Protein AF-A0A5N8HHW7-F1 (afdb_monomer)

Organism: Escherichia coli (NCBI:txid562)

Structure (mmCIF, N/CA/C/O backbone):
data_AF-A0A5N8HHW7-F1
#
_entry.id   AF-A0A5N8HHW7-F1
#
loop_
_atom_site.group_PDB
_atom_site.id
_atom_site.type_symbol
_atom_site.label_atom_id
_atom_site.label_alt_id
_atom_site.label_comp_id
_atom_site.label_asym_id
_atom_site.label_entity_id
_atom_site.label_seq_id
_atom_site.pdbx_PDB_ins_code
_atom_site.Cartn_x
_atom_site.Cartn_y
_atom_site.Cartn_z
_atom_site.occupancy
_atom_site.B_iso_or_equiv
_atom_site.auth_seq_id
_atom_site.auth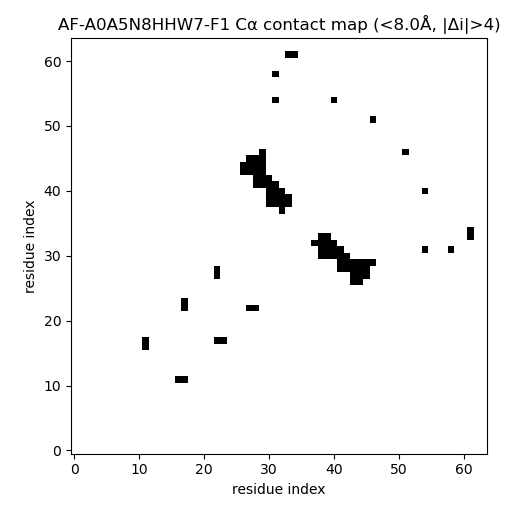_comp_id
_atom_site.auth_asym_id
_atom_site.auth_atom_id
_atom_site.pdbx_PDB_model_num
ATOM 1 N N . LYS A 1 1 ? 7.607 -23.747 10.230 1.00 53.19 1 LYS A N 1
ATOM 2 C CA . LYS A 1 1 ? 6.560 -22.701 10.370 1.00 53.19 1 LYS A CA 1
ATOM 3 C C . LYS A 1 1 ? 6.875 -21.592 9.370 1.00 53.19 1 LYS A C 1
ATOM 5 O O . LYS A 1 1 ? 7.942 -21.010 9.497 1.00 53.19 1 LYS A O 1
ATOM 10 N N . LYS A 1 2 ? 6.031 -21.333 8.360 1.00 62.19 2 LYS A N 1
ATOM 11 C CA . LYS A 1 2 ? 6.162 -20.105 7.551 1.00 62.19 2 LYS A CA 1
ATOM 12 C C . LYS A 1 2 ? 5.611 -18.958 8.397 1.00 62.19 2 LYS A C 1
ATOM 14 O O . LYS A 1 2 ? 4.476 -19.055 8.849 1.00 62.19 2 LYS A O 1
ATOM 19 N N . LEU A 1 3 ? 6.430 -17.945 8.670 1.00 64.50 3 LEU A N 1
ATOM 20 C CA . LEU A 1 3 ? 6.075 -16.838 9.565 1.00 64.50 3 LEU A CA 1
ATOM 21 C C . LEU A 1 3 ? 4.922 -15.973 9.021 1.00 64.50 3 LEU A C 1
ATOM 23 O O . LEU A 1 3 ? 4.246 -15.337 9.817 1.00 64.50 3 LEU A O 1
ATOM 27 N N . TYR A 1 4 ? 4.626 -16.034 7.714 1.00 75.25 4 TYR A N 1
ATOM 28 C CA . TYR A 1 4 ? 3.567 -15.246 7.071 1.00 75.25 4 TYR A CA 1
ATOM 29 C C . TYR A 1 4 ? 2.893 -16.047 5.939 1.00 75.25 4 TYR A C 1
ATOM 31 O O . TYR A 1 4 ? 3.327 -15.978 4.790 1.00 75.25 4 TYR A O 1
ATOM 39 N N . PRO A 1 5 ? 1.874 -16.876 6.234 1.00 79.81 5 PRO A N 1
ATOM 40 C CA . PRO A 1 5 ? 1.258 -17.761 5.238 1.00 79.81 5 PRO A CA 1
ATOM 41 C C . PRO A 1 5 ? 0.499 -17.016 4.129 1.00 79.81 5 PRO A C 1
ATOM 43 O O 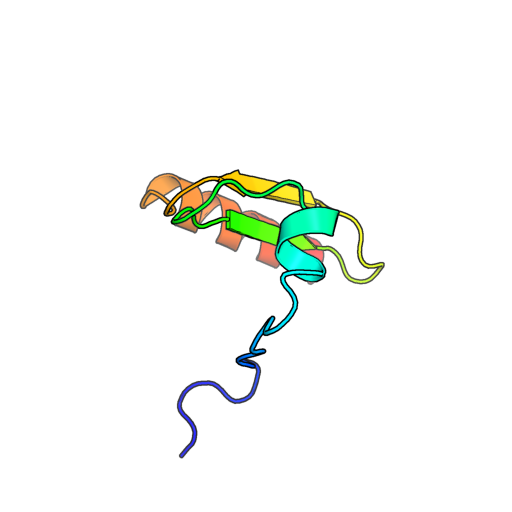. PRO A 1 5 ? 0.305 -17.578 3.057 1.00 79.81 5 PRO A O 1
ATOM 46 N N . TRP A 1 6 ? 0.106 -15.765 4.379 1.00 82.69 6 TRP A N 1
ATOM 47 C CA . TRP A 1 6 ? -0.653 -14.920 3.451 1.00 82.69 6 TRP A CA 1
ATOM 48 C C . TRP A 1 6 ? 0.218 -13.927 2.672 1.00 82.69 6 TRP A C 1
ATOM 50 O O . TRP A 1 6 ? -0.301 -13.142 1.885 1.00 82.69 6 TRP A O 1
ATOM 60 N N . SER A 1 7 ? 1.538 -13.954 2.876 1.00 89.56 7 SER A N 1
ATOM 61 C CA . SER A 1 7 ? 2.479 -13.112 2.137 1.00 89.56 7 SER A CA 1
ATOM 62 C C . SER A 1 7 ? 3.023 -13.861 0.926 1.00 89.56 7 SER A C 1
ATOM 64 O O . SER A 1 7 ? 3.437 -15.018 1.027 1.00 89.56 7 SER A O 1
ATOM 66 N N . GLN A 1 8 ? 3.053 -13.181 -0.216 1.00 89.75 8 GLN A N 1
ATOM 67 C CA . GLN A 1 8 ? 3.619 -13.690 -1.460 1.00 89.75 8 GLN A CA 1
ATOM 68 C C . GLN A 1 8 ? 4.670 -12.711 -1.977 1.00 89.75 8 GLN A C 1
ATOM 70 O O . GLN A 1 8 ? 4.488 -11.500 -1.888 1.00 89.75 8 GLN A O 1
ATOM 75 N N . PHE A 1 9 ? 5.756 -13.249 -2.525 1.00 90.06 9 PHE A N 1
ATOM 76 C CA . PHE A 1 9 ? 6.761 -12.479 -3.250 1.00 90.06 9 PHE A CA 1
ATOM 77 C C . PHE A 1 9 ? 6.621 -12.796 -4.734 1.00 90.06 9 PHE A C 1
ATOM 79 O O . PHE A 1 9 ? 6.623 -13.966 -5.116 1.00 90.06 9 PHE A O 1
ATOM 86 N N . ILE A 1 10 ? 6.488 -11.757 -5.553 1.00 89.94 10 ILE A N 1
ATOM 87 C CA . ILE A 1 10 ? 6.336 -11.863 -7.004 1.00 89.94 10 ILE A CA 1
ATOM 88 C C . ILE A 1 10 ? 7.495 -11.095 -7.635 1.00 89.94 10 IL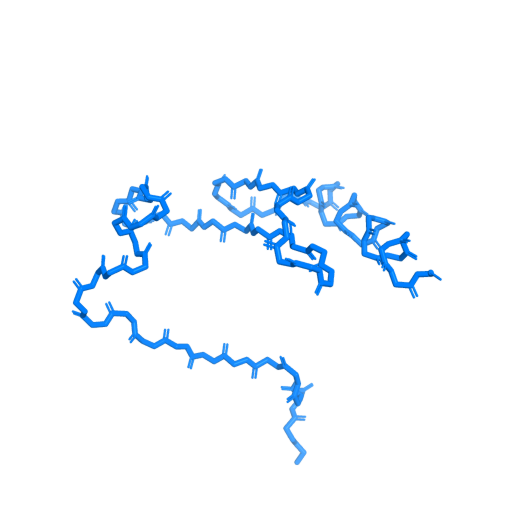E A C 1
ATOM 90 O O . ILE A 1 10 ? 7.738 -9.945 -7.279 1.00 89.94 10 ILE A O 1
ATOM 94 N N . VAL A 1 11 ? 8.225 -11.737 -8.549 1.00 93.19 11 VAL A N 1
ATOM 95 C CA . VAL A 1 11 ? 9.332 -11.109 -9.283 1.00 93.19 11 VAL A CA 1
ATOM 96 C C . VAL A 1 11 ? 8.790 -10.541 -10.593 1.00 93.19 11 VAL A C 1
ATOM 98 O O . VAL A 1 11 ? 8.385 -11.298 -11.473 1.00 93.19 11 VAL A O 1
ATOM 101 N N . ASP A 1 12 ? 8.791 -9.216 -10.732 1.00 92.19 12 ASP A N 1
ATOM 102 C CA . ASP A 1 12 ? 8.362 -8.510 -11.948 1.00 92.19 12 ASP A CA 1
ATOM 103 C C . ASP A 1 12 ? 9.519 -8.376 -12.955 1.00 92.19 12 ASP A C 1
ATOM 105 O O . ASP A 1 12 ? 10.012 -7.283 -13.227 1.00 92.19 12 ASP A O 1
ATOM 109 N N . SER A 1 13 ? 9.999 -9.503 -13.493 1.00 92.00 13 SER A N 1
ATOM 110 C CA . SER A 1 13 ? 11.203 -9.542 -14.346 1.00 92.00 13 SER A CA 1
ATOM 111 C C . SER A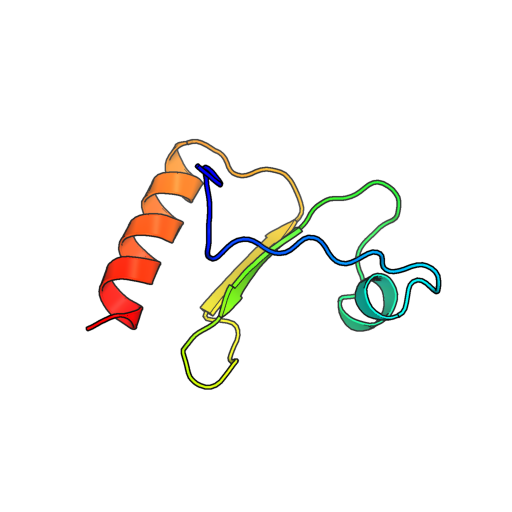 1 13 ? 11.130 -8.650 -15.589 1.00 92.00 13 SER A C 1
ATOM 113 O O . SER A 1 13 ? 12.167 -8.225 -16.088 1.00 92.00 13 SER A O 1
ATOM 115 N N . ASN A 1 14 ? 9.922 -8.371 -16.083 1.00 93.44 14 ASN A N 1
ATOM 116 C CA . ASN A 1 14 ? 9.695 -7.571 -17.287 1.00 93.44 14 ASN A CA 1
ATOM 117 C C . ASN A 1 14 ? 9.197 -6.148 -16.976 1.00 93.44 14 ASN A C 1
ATOM 119 O O . ASN A 1 14 ? 8.886 -5.405 -17.904 1.00 93.44 14 ASN A O 1
ATOM 123 N N . GLY A 1 15 ? 9.089 -5.764 -15.698 1.00 91.06 15 GLY A N 1
ATOM 124 C CA . GLY A 1 15 ? 8.626 -4.434 -15.293 1.00 91.06 15 GLY A CA 1
ATOM 125 C C . GLY A 1 15 ? 7.162 -4.135 -15.641 1.00 91.06 15 GLY A C 1
ATOM 126 O O . GLY A 1 15 ? 6.803 -2.965 -15.783 1.00 91.06 15 GLY A O 1
ATOM 127 N N . VAL A 1 16 ? 6.322 -5.160 -15.823 1.00 94.12 16 VAL A N 1
ATOM 128 C CA . VAL A 1 16 ? 4.915 -5.004 -16.225 1.00 94.12 16 VAL A CA 1
ATOM 129 C C . VAL A 1 16 ? 4.112 -4.359 -15.103 1.00 94.12 16 VAL A C 1
ATOM 131 O O . VAL A 1 16 ? 3.341 -3.435 -15.356 1.00 94.12 16 VAL A O 1
ATOM 134 N N . ALA A 1 17 ? 4.303 -4.814 -13.863 1.00 91.50 17 ALA A N 1
ATOM 135 C CA . ALA A 1 17 ? 3.634 -4.227 -12.711 1.00 91.50 17 ALA A CA 1
ATOM 136 C C . ALA A 1 17 ? 4.166 -2.813 -12.451 1.00 91.50 17 ALA A C 1
ATOM 138 O O . ALA A 1 17 ? 3.368 -1.890 -12.308 1.00 91.50 17 ALA A O 1
ATOM 139 N N . ARG A 1 18 ? 5.492 -2.614 -12.489 1.00 91.50 18 ARG A N 1
ATOM 140 C CA . ARG A 1 18 ? 6.102 -1.279 -12.354 1.00 91.50 18 ARG A CA 1
ATOM 141 C C . ARG A 1 18 ? 5.501 -0.278 -13.345 1.00 91.50 18 ARG A C 1
ATOM 143 O O . ARG A 1 18 ? 5.095 0.807 -12.943 1.00 91.50 18 ARG A O 1
ATOM 150 N N . GLY A 1 19 ? 5.405 -0.658 -14.621 1.00 91.75 19 GLY A N 1
ATOM 151 C CA . GLY A 1 19 ? 4.845 0.192 -15.671 1.00 91.75 19 GLY A CA 1
ATOM 152 C C . GLY A 1 19 ? 3.348 0.452 -15.503 1.00 91.75 19 GLY A C 1
ATOM 153 O O . GLY A 1 19 ? 2.909 1.591 -15.638 1.00 91.75 19 GLY A O 1
ATOM 154 N N . ALA A 1 20 ? 2.562 -0.575 -15.162 1.00 91.75 20 ALA A N 1
ATOM 155 C CA . ALA A 1 20 ? 1.119 -0.434 -14.954 1.00 91.75 20 ALA A CA 1
ATOM 156 C C . ALA A 1 20 ? 0.777 0.517 -13.796 1.00 91.75 20 ALA A C 1
ATOM 158 O O . ALA A 1 20 ? -0.185 1.277 -13.887 1.00 91.75 20 ALA A O 1
ATOM 159 N N . TRP A 1 21 ? 1.581 0.489 -12.733 1.00 90.06 21 TRP A N 1
ATOM 160 C CA . TRP A 1 21 ? 1.437 1.359 -11.566 1.00 90.06 21 TRP A CA 1
ATOM 161 C C . TRP A 1 21 ? 2.209 2.679 -11.683 1.00 90.06 21 TRP A C 1
ATOM 163 O O . TRP A 1 21 ? 2.121 3.495 -10.775 1.00 90.06 21 TRP A O 1
ATOM 173 N N . GLN A 1 22 ? 2.917 2.905 -12.798 1.00 90.19 22 GLN A N 1
ATOM 174 C CA . GLN A 1 22 ? 3.721 4.107 -13.058 1.00 90.19 22 GLN A CA 1
ATOM 175 C C . GLN A 1 22 ? 4.735 4.407 -11.942 1.00 90.19 22 GLN A C 1
ATOM 177 O O . GLN A 1 22 ? 4.950 5.559 -11.583 1.00 90.19 22 GLN A O 1
ATOM 182 N N . LEU A 1 23 ? 5.349 3.359 -11.388 1.00 89.94 23 LEU A N 1
ATOM 183 C CA . LEU A 1 23 ? 6.309 3.495 -10.296 1.00 89.94 23 LEU A CA 1
ATOM 184 C C . LEU A 1 23 ? 7.680 3.925 -10.821 1.00 89.94 23 LEU A C 1
ATOM 186 O O . LEU A 1 23 ? 8.186 3.368 -11.804 1.00 89.94 23 LEU A O 1
ATOM 190 N N . ASP A 1 24 ? 8.305 4.855 -10.104 1.00 86.69 24 ASP A N 1
ATOM 191 C CA . ASP A 1 24 ? 9.665 5.307 -10.383 1.00 86.69 24 ASP A CA 1
ATOM 192 C C . ASP A 1 24 ? 10.691 4.181 -10.172 1.00 86.69 24 ASP A C 1
ATOM 194 O O . ASP A 1 24 ? 10.475 3.230 -9.410 1.00 86.69 24 ASP A O 1
ATOM 198 N N . GLU A 1 25 ? 11.836 4.275 -10.850 1.00 83.81 25 GLU A N 1
ATOM 199 C CA . GLU A 1 25 ? 12.952 3.352 -10.617 1.00 83.81 25 GLU A CA 1
ATOM 200 C C . GLU A 1 25 ? 13.497 3.491 -9.197 1.00 83.81 25 GLU A C 1
ATOM 202 O O . GLU A 1 25 ? 13.519 4.580 -8.630 1.00 83.81 25 GLU A O 1
ATOM 207 N N . GLU A 1 26 ? 13.895 2.358 -8.611 1.00 83.38 26 GLU A N 1
ATOM 208 C CA . GLU A 1 26 ? 14.412 2.278 -7.235 1.00 83.38 26 GLU A CA 1
ATOM 209 C C . GLU A 1 26 ? 13.440 2.802 -6.154 1.00 83.38 26 GLU A C 1
ATOM 211 O O . GLU A 1 26 ? 13.827 3.015 -5.004 1.00 83.38 26 GLU A O 1
ATOM 216 N N . SER A 1 27 ? 12.157 2.962 -6.497 1.00 84.62 27 SER A N 1
ATOM 217 C CA . SER A 1 27 ? 11.109 3.372 -5.567 1.00 84.62 27 SER A CA 1
ATOM 218 C C . SER A 1 27 ? 10.451 2.185 -4.856 1.00 84.62 27 SER A C 1
ATOM 220 O O . SER A 1 27 ? 10.674 1.009 -5.156 1.00 84.62 27 SER A O 1
ATOM 222 N N . SER A 1 28 ? 9.613 2.508 -3.875 1.00 88.31 28 SER A N 1
ATOM 223 C CA . SER A 1 28 ? 8.688 1.563 -3.254 1.00 88.31 28 SER A CA 1
ATOM 224 C C . SER A 1 28 ? 7.301 2.175 -3.277 1.00 88.31 28 SER A C 1
ATOM 226 O O . SER A 1 28 ? 7.179 3.393 -3.239 1.00 88.31 28 SER A O 1
ATOM 228 N N . ALA A 1 29 ? 6.269 1.345 -3.312 1.00 92.38 29 ALA A N 1
ATOM 229 C CA . ALA A 1 29 ? 4.900 1.795 -3.145 1.00 92.38 29 ALA A CA 1
ATOM 230 C C . ALA A 1 29 ? 4.149 0.813 -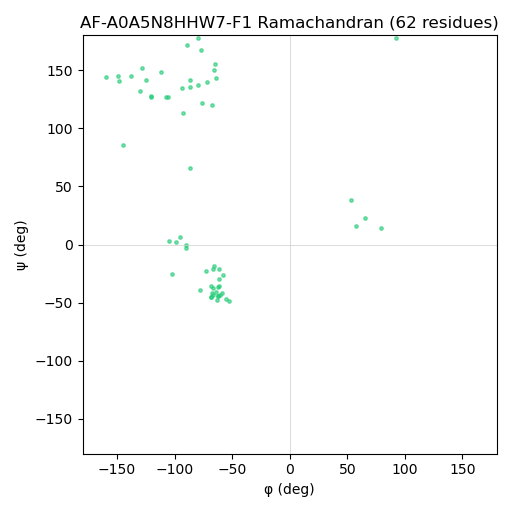2.256 1.00 92.38 29 ALA A C 1
ATOM 232 O O . ALA A 1 29 ? 4.383 -0.399 -2.294 1.00 92.38 29 ALA A O 1
ATOM 233 N N . VAL A 1 30 ? 3.237 1.344 -1.454 1.00 94.50 30 VAL A N 1
ATOM 234 C CA . VAL A 1 30 ? 2.319 0.569 -0.629 1.00 94.50 30 VAL A CA 1
ATOM 235 C C . VAL A 1 30 ? 0.904 0.928 -1.047 1.00 94.50 30 VAL A C 1
ATOM 237 O O . VAL A 1 30 ? 0.531 2.098 -1.076 1.00 94.50 30 VAL A O 1
ATOM 240 N N . VAL A 1 31 ? 0.108 -0.090 -1.366 1.00 94.50 31 VAL A N 1
ATOM 241 C CA . VAL A 1 31 ? -1.270 0.066 -1.839 1.00 94.50 31 VAL A CA 1
ATOM 242 C C . VAL A 1 31 ? -2.181 -0.847 -1.026 1.00 94.50 31 VAL A C 1
ATOM 244 O O . VAL A 1 31 ? -1.885 -2.027 -0.841 1.00 94.50 31 VAL A O 1
ATOM 247 N N . VAL A 1 32 ? -3.299 -0.304 -0.5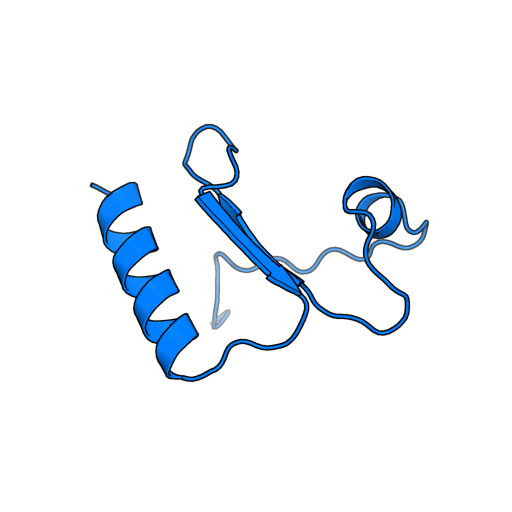46 1.00 96.12 32 VAL A N 1
ATOM 248 C CA . VAL A 1 32 ? -4.373 -1.054 0.113 1.00 96.12 32 VAL A CA 1
ATOM 249 C C . VAL A 1 32 ? -5.545 -1.162 -0.848 1.00 96.12 32 VAL A C 1
ATOM 251 O O . VAL A 1 32 ? -6.046 -0.151 -1.349 1.00 96.12 32 VAL A O 1
ATOM 254 N N . LEU A 1 33 ? -5.997 -2.392 -1.073 1.00 95.12 33 LEU A N 1
ATOM 255 C CA . LEU A 1 33 ? -7.152 -2.702 -1.904 1.00 95.12 33 LEU A CA 1
ATOM 256 C C . LEU A 1 33 ? -8.298 -3.233 -1.037 1.00 95.12 33 LEU A C 1
ATOM 258 O O . LEU A 1 33 ? -8.057 -3.896 -0.027 1.00 95.12 33 LEU A O 1
ATOM 262 N N . ASP A 1 34 ? -9.539 -2.973 -1.441 1.00 95.31 34 ASP A N 1
ATOM 263 C CA . ASP A 1 34 ? -10.698 -3.676 -0.888 1.00 95.31 34 ASP A CA 1
ATOM 264 C C . ASP A 1 34 ? -10.885 -5.071 -1.516 1.00 95.31 34 ASP A C 1
ATOM 266 O O . ASP A 1 34 ? -10.154 -5.488 -2.419 1.00 95.31 34 ASP A O 1
ATOM 270 N N . LYS A 1 35 ? -11.897 -5.806 -1.040 1.00 93.38 35 LYS A N 1
ATOM 271 C CA . LYS A 1 35 ? -12.238 -7.152 -1.529 1.00 93.38 35 LYS A CA 1
ATOM 272 C C . LYS A 1 35 ? -12.622 -7.206 -3.015 1.00 93.38 35 LYS A C 1
ATOM 274 O O . LYS A 1 35 ? -12.573 -8.278 -3.607 1.00 93.38 35 LYS A O 1
ATOM 279 N N . ASP A 1 36 ? -13.033 -6.078 -3.592 1.00 95.44 36 ASP A N 1
ATOM 280 C CA . ASP A 1 36 ? -13.417 -5.952 -4.998 1.00 95.44 36 ASP A CA 1
ATOM 281 C C . ASP A 1 36 ? -12.229 -5.464 -5.855 1.00 95.44 36 ASP A C 1
ATOM 283 O O . ASP A 1 36 ? -12.382 -5.205 -7.049 1.00 95.44 36 ASP A O 1
ATOM 287 N N . GLY A 1 37 ? -11.035 -5.355 -5.255 1.00 93.44 37 GLY A N 1
ATOM 288 C CA . GLY A 1 37 ? -9.790 -4.968 -5.910 1.00 93.44 37 GLY A CA 1
ATOM 289 C C . GLY A 1 37 ? -9.640 -3.464 -6.136 1.00 93.44 37 GLY A C 1
ATOM 290 O O . GLY A 1 37 ? -8.786 -3.056 -6.921 1.00 93.44 37 GLY A O 1
ATOM 291 N N . ARG A 1 38 ? -10.454 -2.621 -5.490 1.00 95.75 38 ARG A N 1
ATOM 292 C CA . ARG A 1 38 ? -10.382 -1.162 -5.663 1.00 95.75 38 ARG A CA 1
ATOM 293 C C . ARG A 1 38 ? -9.362 -0.561 -4.714 1.00 95.75 38 ARG A C 1
ATOM 295 O O . ARG A 1 38 ? -9.291 -0.954 -3.553 1.00 95.75 38 ARG A O 1
ATOM 302 N N . VAL A 1 39 ? -8.622 0.434 -5.194 1.00 95.25 39 VAL A N 1
ATOM 303 C CA . VAL A 1 39 ? -7.658 1.176 -4.376 1.00 95.25 39 VAL A CA 1
ATOM 304 C C . VAL A 1 39 ? -8.396 1.999 -3.327 1.00 95.25 39 VAL A C 1
ATOM 306 O O . VAL A 1 39 ? -9.196 2.869 -3.658 1.00 95.25 39 VAL A O 1
ATOM 309 N N . GLN A 1 40 ? -8.104 1.719 -2.061 1.00 96.94 40 GLN A N 1
ATOM 310 C CA . GLN A 1 40 ? -8.626 2.456 -0.908 1.00 96.94 40 GLN A CA 1
ATOM 311 C C . GLN A 1 40 ? -7.583 3.419 -0.340 1.00 96.94 40 GLN A C 1
ATOM 313 O O . GLN A 1 40 ? -7.927 4.425 0.277 1.00 96.94 40 GLN A O 1
ATOM 318 N N . TRP A 1 41 ? -6.304 3.113 -0.552 1.00 96.69 41 TRP A N 1
ATOM 319 C CA . TRP A 1 41 ? -5.183 3.931 -0.115 1.00 96.69 41 TRP A CA 1
ATOM 320 C C . TRP A 1 41 ? -3.936 3.572 -0.926 1.00 96.69 41 TRP A C 1
ATOM 322 O O . TRP A 1 41 ? -3.740 2.401 -1.257 1.00 96.69 41 TRP A O 1
ATOM 332 N N . ALA A 1 42 ? -3.097 4.554 -1.241 1.00 94.44 42 ALA A N 1
ATOM 333 C CA . ALA A 1 42 ? -1.827 4.343 -1.925 1.00 94.44 42 ALA A CA 1
ATOM 334 C C . ALA A 1 42 ? -0.809 5.397 -1.488 1.00 94.44 42 ALA A C 1
ATOM 336 O O . ALA A 1 42 ? -1.170 6.553 -1.254 1.00 94.44 42 ALA A O 1
ATOM 337 N N . LYS A 1 43 ? 0.456 4.994 -1.409 1.00 93.25 43 LYS A N 1
ATOM 338 C CA . LYS A 1 43 ? 1.584 5.881 -1.152 1.00 93.25 43 LYS A CA 1
ATOM 339 C C . LYS A 1 43 ? 2.835 5.367 -1.841 1.00 93.25 43 LYS A C 1
ATOM 341 O O . LYS A 1 43 ? 3.133 4.176 -1.759 1.00 93.25 43 LYS A O 1
ATOM 346 N N . ASP A 1 44 ? 3.602 6.304 -2.377 1.00 91.25 44 ASP A N 1
ATOM 347 C CA . ASP A 1 44 ? 4.987 6.080 -2.762 1.00 91.25 44 ASP A CA 1
ATOM 348 C C . ASP A 1 44 ? 5.934 6.309 -1.578 1.00 91.25 44 ASP A C 1
ATOM 350 O O . ASP A 1 44 ? 5.833 7.274 -0.813 1.00 91.25 44 ASP A O 1
ATOM 354 N N . GLY A 1 45 ? 6.878 5.393 -1.429 1.00 89.06 45 GLY A N 1
ATOM 355 C CA . GLY A 1 45 ? 7.843 5.333 -0.349 1.00 89.06 45 GLY A CA 1
ATOM 356 C C . GLY A 1 45 ? 7.393 4.481 0.835 1.00 89.06 45 GLY A C 1
ATOM 357 O O . GLY A 1 45 ? 6.292 3.931 0.901 1.00 89.06 45 GLY A O 1
ATOM 358 N N . ALA A 1 46 ? 8.294 4.383 1.810 1.00 90.62 46 ALA A N 1
ATOM 359 C CA . ALA A 1 46 ? 8.032 3.676 3.051 1.00 90.62 46 ALA A CA 1
ATOM 360 C C . ALA A 1 46 ? 6.937 4.369 3.881 1.00 90.62 46 ALA A C 1
ATOM 362 O O . ALA A 1 46 ? 6.785 5.597 3.867 1.00 90.62 46 ALA A O 1
ATOM 363 N N . LEU A 1 47 ? 6.205 3.563 4.649 1.00 93.88 47 LEU A N 1
ATOM 364 C CA . LEU A 1 47 ? 5.242 4.072 5.618 1.00 93.88 47 LEU A CA 1
ATOM 365 C C . LEU A 1 47 ? 5.958 4.703 6.816 1.00 93.88 47 LEU A C 1
ATOM 367 O O . LEU A 1 47 ? 6.928 4.141 7.329 1.00 93.88 47 LEU A O 1
ATOM 371 N N . THR A 1 48 ? 5.441 5.827 7.304 1.00 96.00 48 THR A N 1
ATOM 372 C CA . THR A 1 48 ? 5.738 6.318 8.653 1.00 96.00 48 THR A CA 1
ATOM 373 C C . THR A 1 48 ? 4.939 5.528 9.689 1.00 96.00 48 THR A C 1
ATOM 375 O O . THR A 1 48 ? 4.000 4.801 9.359 1.00 96.00 48 THR A O 1
ATOM 378 N N . GLN A 1 49 ? 5.280 5.675 10.970 1.00 96.00 49 GLN A N 1
ATOM 379 C CA . GLN A 1 49 ? 4.567 4.984 12.047 1.00 96.00 49 GLN A CA 1
ATOM 380 C C . GLN A 1 49 ? 3.084 5.388 12.113 1.00 96.00 49 GLN A C 1
ATOM 382 O O . GLN A 1 49 ? 2.217 4.560 12.395 1.00 96.00 49 GLN A O 1
ATOM 387 N N . GLU A 1 50 ? 2.783 6.652 11.824 1.00 96.81 50 GLU A N 1
ATOM 388 C CA . GLU A 1 50 ? 1.425 7.188 11.781 1.00 96.81 50 GLU A CA 1
ATOM 389 C C . GLU A 1 50 ? 0.633 6.589 10.616 1.00 96.81 50 GLU A C 1
ATOM 391 O O . GLU A 1 50 ? -0.523 6.204 10.780 1.00 96.81 50 GLU A O 1
ATOM 396 N N . GLU A 1 51 ? 1.257 6.458 9.447 1.00 97.25 51 GLU A N 1
ATOM 397 C CA . GLU A 1 51 ? 0.626 5.857 8.271 1.00 97.25 51 GLU A CA 1
ATOM 398 C C . GLU A 1 51 ? 0.395 4.360 8.455 1.00 97.25 51 GLU A C 1
ATOM 400 O O . GLU A 1 51 ? -0.645 3.853 8.043 1.00 97.25 51 GLU A O 1
ATOM 405 N N . VAL A 1 52 ? 1.303 3.655 9.139 1.00 96.75 52 VAL A N 1
ATOM 406 C CA . VAL A 1 52 ? 1.065 2.264 9.548 1.00 96.75 52 VAL A CA 1
ATOM 407 C C . VAL A 1 52 ? -0.223 2.177 10.364 1.00 96.75 52 VAL A C 1
ATOM 409 O O . VAL A 1 52 ? -1.067 1.332 10.071 1.00 96.75 52 VAL A O 1
ATOM 412 N N . GLN A 1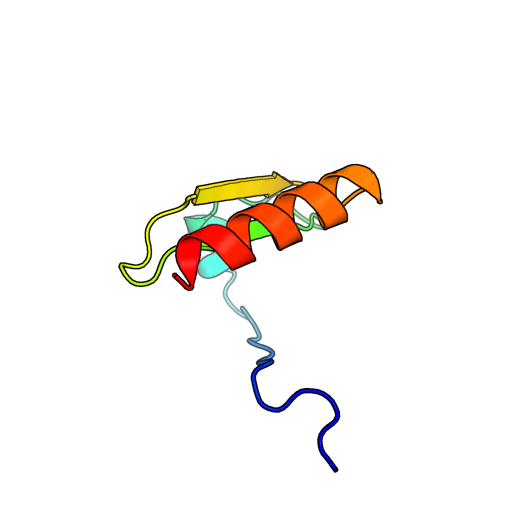 53 ? -0.422 3.063 11.345 1.00 97.44 53 GLN A N 1
ATOM 413 C CA . GLN A 1 53 ? -1.651 3.060 12.140 1.00 97.44 53 GLN A CA 1
ATOM 414 C C . GLN A 1 53 ? -2.892 3.335 11.275 1.00 97.44 53 GLN A C 1
ATOM 416 O O . GLN A 1 53 ? -3.884 2.616 11.388 1.00 97.44 53 GLN A O 1
ATOM 421 N N . GLN A 1 54 ? -2.826 4.313 10.365 1.00 96.75 54 GLN A N 1
ATOM 422 C CA . GLN A 1 54 ? -3.931 4.622 9.449 1.00 96.75 54 GLN A CA 1
ATOM 423 C C . GLN A 1 54 ? -4.292 3.437 8.545 1.00 96.75 54 GLN A C 1
ATOM 425 O O . GLN A 1 54 ? -5.472 3.125 8.376 1.00 96.75 54 GLN A O 1
ATOM 430 N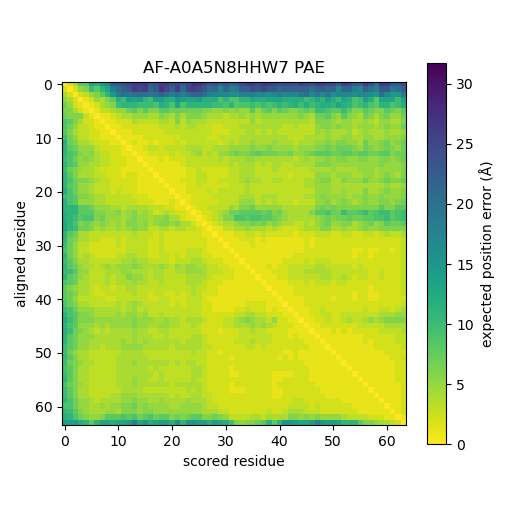 N . VAL A 1 55 ? -3.287 2.753 7.992 1.00 96.62 55 VAL A N 1
ATOM 431 C CA . VAL A 1 55 ? -3.466 1.560 7.155 1.00 96.62 55 VAL A CA 1
ATOM 432 C C . VAL A 1 55 ? -4.117 0.435 7.958 1.00 96.62 55 VAL A C 1
ATOM 434 O O . VAL A 1 55 ? -5.062 -0.188 7.479 1.00 96.62 55 VAL A O 1
ATOM 437 N N . MET A 1 56 ? -3.678 0.198 9.196 1.00 96.12 56 MET A N 1
ATOM 438 C CA . MET A 1 56 ? -4.265 -0.835 10.055 1.00 96.12 56 MET A CA 1
ATOM 439 C C . MET A 1 56 ? -5.729 -0.538 10.403 1.00 96.12 56 MET A C 1
ATOM 441 O O . MET A 1 56 ? -6.566 -1.442 10.347 1.00 96.12 56 MET A O 1
ATOM 445 N N . ASP A 1 57 ? -6.065 0.718 10.697 1.00 96.75 57 ASP A N 1
ATOM 446 C CA . ASP A 1 57 ? -7.442 1.136 10.974 1.00 96.75 57 ASP A CA 1
ATOM 447 C C . ASP A 1 57 ? -8.336 1.021 9.729 1.00 96.75 57 ASP A C 1
ATOM 449 O O . ASP A 1 57 ? -9.504 0.634 9.829 1.00 96.75 57 ASP A O 1
ATOM 453 N N . LEU A 1 58 ? -7.799 1.329 8.543 1.00 96.56 58 LEU A N 1
ATOM 454 C CA . LEU A 1 58 ? -8.489 1.134 7.268 1.00 96.56 58 LEU A CA 1
ATOM 455 C C . LEU A 1 58 ? -8.768 -0.351 7.015 1.00 96.56 58 LEU A C 1
ATOM 457 O O . LEU A 1 58 ? -9.906 -0.713 6.719 1.00 96.56 58 LEU A O 1
ATOM 461 N N . LEU A 1 59 ? -7.772 -1.220 7.198 1.00 94.94 59 LEU A N 1
ATOM 462 C CA . LEU A 1 59 ? -7.938 -2.666 7.037 1.00 94.94 59 LEU A CA 1
ATOM 463 C C . LEU A 1 59 ? -9.017 -3.221 7.977 1.00 94.94 59 LEU A C 1
ATOM 465 O O . LEU A 1 59 ? -9.865 -3.997 7.543 1.00 94.94 59 LEU A O 1
ATOM 469 N N . GLN A 1 60 ? -9.062 -2.777 9.238 1.00 94.81 60 GLN A N 1
ATOM 470 C CA . GLN A 1 60 ? -10.118 -3.181 10.176 1.00 94.81 60 GLN A CA 1
ATOM 471 C C . GLN A 1 60 ? -11.525 -2.767 9.725 1.00 94.81 60 GLN A C 1
ATOM 473 O O . GLN A 1 60 ? -12.492 -3.437 10.081 1.00 94.81 60 GLN A O 1
ATOM 478 N N . LYS A 1 61 ? -11.665 -1.667 8.976 1.00 94.06 61 LYS A N 1
ATOM 479 C CA . LYS A 1 61 ? -12.954 -1.234 8.415 1.00 94.06 61 LYS A CA 1
ATOM 480 C C . LYS A 1 61 ? -13.339 -2.043 7.180 1.00 94.06 61 LYS A C 1
ATOM 482 O O . LYS A 1 61 ? -14.509 -2.365 7.041 1.00 94.06 61 LYS A O 1
ATOM 487 N N . LEU A 1 62 ? -12.377 -2.373 6.318 1.00 93.62 62 LEU A N 1
ATOM 488 C CA . LEU A 1 62 ? -12.615 -3.122 5.076 1.00 93.62 62 LEU A CA 1
ATOM 489 C C . LEU A 1 62 ? -12.920 -4.609 5.307 1.00 93.62 62 LEU A C 1
ATOM 491 O O . LEU A 1 62 ? -13.502 -5.253 4.440 1.00 93.62 62 LEU A O 1
ATOM 495 N N . LEU A 1 63 ? -12.502 -5.152 6.453 1.00 89.88 63 LEU A N 1
ATOM 496 C CA . LEU A 1 63 ? -12.740 -6.545 6.844 1.00 89.88 63 LEU A CA 1
ATOM 497 C C . LEU A 1 63 ? -14.041 -6.756 7.641 1.00 89.88 63 LEU A C 1
ATOM 499 O O . LEU A 1 63 ? -14.338 -7.895 8.001 1.00 89.88 63 LEU A O 1
ATOM 503 N N . LYS A 1 64 ? -14.781 -5.685 7.951 1.00 77.00 64 LYS A N 1
ATOM 504 C CA . LYS A 1 64 ? -16.128 -5.760 8.537 1.00 77.00 64 LYS A CA 1
ATOM 505 C C . LYS A 1 64 ? -17.175 -5.885 7.441 1.00 77.00 64 LYS A C 1
ATOM 507 O O . LYS A 1 64 ? -18.154 -6.620 7.688 1.00 77.00 64 LYS A O 1
#

Foldseek 3Di:
DPPCPPDDDDDPPPCPVVVVVVPDPPKDKDFDAAPVRDTPDIDIHDDDPVRVVVSVVVVVVRVD

Nearest PDB structur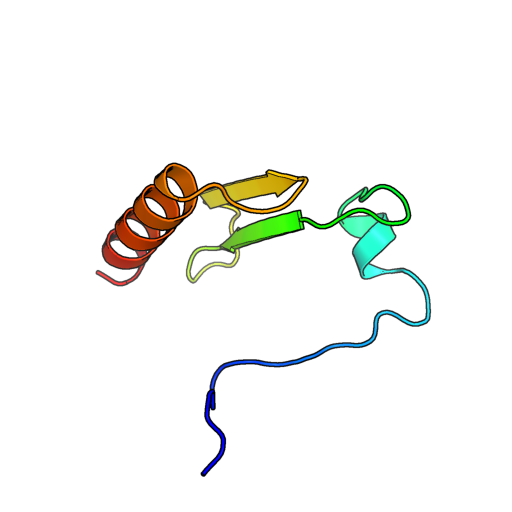es (foldseek):
  2gnk-assembly1_A  TM=3.345E-01  e=3.407E+00  Escherichia coli
  1ufl-assembly1_B  TM=3.278E-01  e=3.904E+00  Thermus thermophilus HB8
  1v3s-assembly1_C  TM=4.112E-01  e=7.203E+00  Thermus thermophilus HB8
  1ul3-assembly3_A-5  TM=4.131E-01  e=9.457E+00  Synechocystis sp.

InterPro domains:
  IPR006513 YtfJ-like family [PF09695] (1-61)

Sequence (64 aa):
KKLYPWSQFIVDSNGVARGAWQLDEESSAVVVLDKDGRVQWAKDGALTQEEVQQVMDLLQKLLK

Secondary structure (DSSP, 8-state):
--S-TT------TT-HHHHHTTPPTT--EEEEE-TTS-EEEEEESPPPHHHHHHHHHHHHHHT-

Mean predicted aligned error: 4.5 Å

Radius of gyration: 13.59 Å; Cα contacts (8 Å, |Δi|>4): 43; chains: 1; bounding box: 30×30×29 Å

pLDDT: mean 90.49, std 8.34, range [53.19, 97.44]

Solvent-accessible surface area (backbone atoms only — not comparable to full-atom values): 4333 Å² total; per-residue (Å²): 132,76,94,54,86,89,66,83,90,81,85,64,87,81,43,59,63,44,59,77,70,68,56,64,85,97,61,49,71,47,74,43,62,47,96,88,67,46,81,77,45,74,44,79,42,82,78,50,76,68,50,49,52,52,52,51,56,48,50,61,59,70,75,107